Protein AF-A0A261BI25-F1 (afdb_monomer)

Foldseek 3Di:
DDDPQFPDWDDDDPAIDHSVLVCCVVVVHDHDQRNQQRLQRCVQVVQVVPPPGFREHEQGPVNVVVVVPDPDPVVNCVVCVVVVNVRGHYAYVVNSVVVVCVVVVHDD

Secondary structure (DSSP, 8-state):
-PPPGGG-EEEETTEEEEHHHHHHHHHTPPPPHHHHHHHHHHHHHHHHTSTTSPPEE---HHHHHHHHH-SSHHHHHHHHTTTTGGGSEE--HHHHHHHHHHHTT---

Sequence (108 aa):
MSIMPDDFKLSYESVILNSEDIGILERNEWFNDKLLTFIGEYLMNSQGSSGDSKRIHVFTPPETEMIRHSSSDEEVDMYFGMLGVGDMEMVGFEGILSILTSFNGKTI

Radius of gyration: 16.16 Å; Cα contacts (8 Å, |Δi|>4): 95; chains: 1; bounding box: 36×35×52 Å

Organism: NCBI:txid1503980

Mean predicted aligned error: 9.14 Å

pLDDT: mean 77.51, std 16.11, range [34.09, 93.88]

Solvent-accessible surface area (backbone atoms only — not comparable to full-atom values): 6574 Å² total; per-residue (Å²): 133,82,79,58,80,83,72,51,67,51,77,52,94,95,39,75,43,42,54,70,63,55,46,33,77,78,65,80,50,81,84,49,61,64,58,51,30,47,53,32,53,51,48,34,52,63,42,53,70,42,96,85,49,76,46,49,41,47,77,30,56,72,56,49,50,49,57,72,67,48,92,44,71,67,60,47,40,68,70,38,52,83,71,45,50,87,81,31,52,76,46,53,72,73,52,48,51,55,49,54,26,63,75,67,79,47,82,129

InterPro domains:
  IPR038765 Papain-like cysteine peptidase superfamily [SSF54001] (6-91)

Structure (mmCIF, N/CA/C/O backbone):
data_AF-A0A261BI25-F1
#
_entry.id   AF-A0A261BI25-F1
#
loop_
_atom_site.group_PDB
_atom_site.id
_atom_site.type_symbol
_atom_site.label_atom_id
_atom_site.label_alt_id
_atom_site.label_comp_id
_atom_site.label_asym_id
_atom_site.label_entity_id
_atom_site.label_seq_id
_atom_site.pdbx_PDB_ins_code
_atom_site.Cartn_x
_atom_site.Cartn_y
_atom_site.Cartn_z
_atom_site.occupancy
_atom_site.B_iso_or_equiv
_atom_site.auth_seq_id
_atom_site.auth_comp_id
_atom_site.auth_asym_id
_atom_site.auth_atom_id
_atom_site.pdbx_PDB_model_num
ATOM 1 N N . MET A 1 1 ? -3.049 -5.565 35.788 1.00 44.88 1 MET A N 1
ATOM 2 C CA . MET A 1 1 ? -2.219 -4.685 34.945 1.00 44.88 1 MET A CA 1
ATOM 3 C C . MET A 1 1 ? -3.111 -4.269 33.791 1.00 44.88 1 MET A C 1
ATOM 5 O O . MET A 1 1 ? -3.464 -5.124 32.994 1.00 44.88 1 MET A O 1
ATOM 9 N N . SER A 1 2 ? -3.646 -3.048 33.830 1.00 46.50 2 SER A N 1
ATOM 10 C CA . SER A 1 2 ? -4.513 -2.537 32.762 1.00 46.50 2 SER A CA 1
ATOM 11 C C . SER A 1 2 ? -3.607 -2.166 31.600 1.00 46.50 2 SER A C 1
ATOM 13 O O . SER A 1 2 ? -2.722 -1.337 31.789 1.00 46.50 2 SER A O 1
ATOM 15 N N . ILE A 1 3 ? -3.790 -2.802 30.448 1.00 50.12 3 ILE A N 1
ATOM 16 C CA . ILE A 1 3 ? -3.160 -2.367 29.200 1.00 50.12 3 ILE A CA 1
ATOM 17 C C . ILE A 1 3 ? -3.727 -0.968 28.939 1.00 50.12 3 ILE A C 1
ATOM 19 O O . ILE A 1 3 ? -4.951 -0.802 28.975 1.00 50.12 3 ILE A O 1
ATOM 23 N N . MET A 1 4 ? -2.880 0.055 28.815 1.00 53.53 4 MET A N 1
ATOM 24 C CA . MET A 1 4 ? -3.390 1.372 28.438 1.00 53.53 4 MET A CA 1
ATOM 25 C C . MET A 1 4 ? -3.860 1.296 26.976 1.00 53.53 4 MET A C 1
ATOM 27 O O . MET A 1 4 ? -3.234 0.588 26.187 1.00 53.53 4 MET A O 1
ATOM 31 N N . PRO A 1 5 ? -4.933 2.004 26.582 1.00 54.91 5 PRO A N 1
ATOM 32 C CA . PRO A 1 5 ? -5.416 2.015 25.193 1.00 54.91 5 PRO A CA 1
ATOM 33 C C . PRO A 1 5 ? -4.348 2.410 24.151 1.00 54.91 5 PRO A C 1
ATOM 35 O O . PRO A 1 5 ? -4.499 2.101 22.969 1.00 54.91 5 PRO A O 1
ATOM 38 N N . ASP A 1 6 ? -3.263 3.051 24.598 1.00 56.88 6 ASP A N 1
ATOM 39 C CA . ASP A 1 6 ? -2.137 3.523 23.784 1.00 56.88 6 ASP A CA 1
ATOM 40 C C . ASP A 1 6 ? -1.040 2.471 23.521 1.00 56.88 6 ASP A C 1
ATOM 42 O O . ASP A 1 6 ? -0.113 2.728 22.750 1.00 56.88 6 ASP A O 1
ATOM 46 N N . ASP A 1 7 ? -1.121 1.277 24.120 1.00 69.94 7 ASP A N 1
ATOM 47 C CA . ASP A 1 7 ? -0.090 0.237 23.956 1.00 69.94 7 ASP A CA 1
ATOM 48 C C . ASP A 1 7 ? -0.322 -0.674 22.739 1.00 69.94 7 ASP A C 1
ATOM 50 O O . ASP A 1 7 ? 0.557 -1.463 22.377 1.00 69.94 7 ASP A O 1
ATOM 54 N N . PHE A 1 8 ? -1.488 -0.599 22.087 1.00 71.19 8 PHE A N 1
ATOM 55 C CA . PHE A 1 8 ? -1.760 -1.441 20.926 1.00 71.19 8 PHE A CA 1
ATOM 56 C C . PHE A 1 8 ? -0.987 -0.948 19.699 1.00 71.19 8 PHE A C 1
ATOM 58 O O . PHE A 1 8 ? -1.215 0.157 19.199 1.00 71.19 8 PHE A O 1
ATOM 65 N N . LYS A 1 9 ? -0.097 -1.806 19.189 1.00 84.56 9 LYS A N 1
ATOM 66 C CA . LYS A 1 9 ? 0.618 -1.606 17.927 1.00 84.56 9 LYS A CA 1
ATOM 67 C C . LYS A 1 9 ? 0.637 -2.903 17.132 1.00 84.56 9 LYS A C 1
ATOM 69 O O . LYS A 1 9 ? 1.134 -3.916 17.621 1.00 84.56 9 LYS A O 1
ATOM 74 N N . LEU A 1 10 ? 0.138 -2.858 15.902 1.00 87.88 10 LEU A N 1
ATOM 75 C CA . LEU A 1 10 ? 0.306 -3.928 14.925 1.00 87.88 10 LEU A CA 1
ATOM 76 C C . LEU A 1 10 ? 1.403 -3.513 13.946 1.00 87.88 10 LEU A C 1
ATOM 78 O O . LEU A 1 10 ? 1.232 -2.5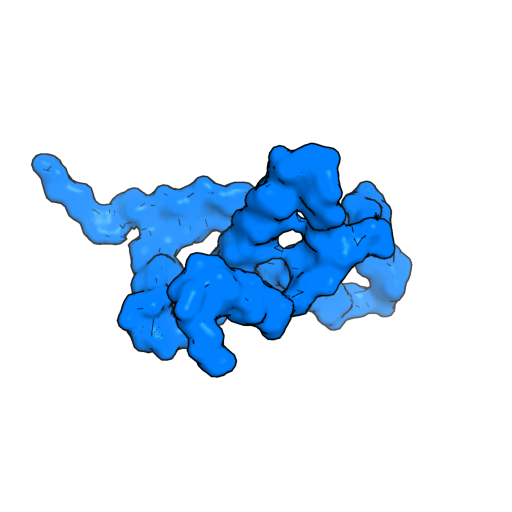46 13.213 1.00 87.88 10 LEU A O 1
ATOM 82 N N . SER A 1 11 ? 2.521 -4.237 13.950 1.00 93.25 11 SER A N 1
ATOM 83 C CA . SER A 1 11 ? 3.580 -4.097 12.947 1.00 93.25 11 SER A CA 1
ATOM 84 C C . SER A 1 11 ? 3.390 -5.175 11.888 1.00 93.25 11 SER A C 1
ATOM 86 O O . SER A 1 11 ? 3.371 -6.359 12.230 1.00 93.25 11 SER A O 1
ATOM 88 N N . TYR A 1 12 ? 3.263 -4.778 10.627 1.00 92.69 12 TYR A N 1
ATOM 89 C CA . TYR A 1 12 ? 3.147 -5.695 9.497 1.00 92.69 12 TYR A CA 1
ATOM 90 C C . TYR A 1 12 ? 3.861 -5.088 8.295 1.00 92.69 12 TYR A C 1
ATOM 92 O O . TYR A 1 12 ? 3.536 -3.970 7.911 1.00 92.69 12 TYR A O 1
ATOM 100 N N . GLU A 1 13 ? 4.841 -5.812 7.751 1.00 92.44 13 GLU A N 1
ATOM 101 C CA . GLU A 1 13 ? 5.688 -5.351 6.644 1.00 92.44 13 GLU A CA 1
ATOM 102 C C . GLU A 1 13 ? 6.180 -3.905 6.842 1.00 92.44 13 GLU A C 1
ATOM 104 O O . GLU A 1 13 ? 6.948 -3.654 7.778 1.00 92.44 13 GLU A O 1
ATOM 109 N N . SER A 1 14 ? 5.754 -2.953 6.002 1.00 92.00 14 SER A N 1
ATOM 110 C CA . SER A 1 14 ? 6.239 -1.570 6.046 1.00 92.00 14 SER A CA 1
ATOM 111 C C . SER A 1 14 ? 5.486 -0.658 7.021 1.00 92.00 14 SER A C 1
ATOM 113 O O . SER A 1 14 ? 5.920 0.476 7.249 1.00 92.00 14 SER A O 1
ATOM 115 N N . VAL A 1 15 ? 4.392 -1.123 7.639 1.00 93.81 15 VAL A N 1
ATOM 116 C CA . VAL A 1 15 ? 3.513 -0.273 8.455 1.00 93.81 15 VAL A CA 1
ATOM 117 C C . VAL A 1 15 ? 3.390 -0.686 9.916 1.00 93.81 15 VAL A C 1
ATOM 119 O O . VAL A 1 15 ? 3.415 -1.857 10.296 1.00 93.81 15 VAL A O 1
ATOM 122 N N . ILE A 1 16 ? 3.201 0.336 10.756 1.00 93.88 16 ILE A N 1
ATOM 123 C CA . ILE A 1 16 ? 2.819 0.199 12.161 1.00 93.88 16 ILE A CA 1
ATOM 124 C C . ILE A 1 16 ? 1.481 0.912 12.363 1.00 93.88 16 ILE A C 1
ATOM 126 O O . ILE A 1 16 ? 1.405 2.143 12.289 1.00 93.88 16 ILE A O 1
ATOM 130 N N . LEU A 1 17 ? 0.445 0.125 12.639 1.00 92.50 17 LEU A N 1
ATOM 131 C CA . LEU A 1 17 ? -0.898 0.592 12.968 1.00 92.50 17 LEU A CA 1
ATOM 132 C C . LEU A 1 17 ? -1.041 0.746 14.480 1.00 92.50 17 LEU A C 1
ATOM 134 O O . LEU A 1 17 ? -0.638 -0.139 15.239 1.00 92.50 17 LEU A O 1
ATOM 138 N N . ASN A 1 18 ? -1.642 1.848 14.912 1.00 92.25 18 ASN A N 1
ATOM 139 C CA . ASN A 1 18 ? -2.051 2.057 16.299 1.00 92.25 18 ASN A CA 1
ATOM 140 C C . ASN A 1 18 ? -3.580 1.904 16.460 1.00 92.25 18 ASN A C 1
ATOM 142 O O . ASN A 1 18 ? -4.307 1.605 15.510 1.00 92.25 18 ASN A O 1
ATOM 146 N N . SER A 1 19 ? -4.076 2.088 17.683 1.00 89.44 19 SER A N 1
ATOM 147 C CA . SER A 1 19 ? -5.510 2.018 17.995 1.00 89.44 19 SER A CA 1
ATOM 148 C C . SER A 1 19 ? -6.351 3.069 17.255 1.00 89.44 19 SER A C 1
ATOM 150 O O . SER A 1 19 ? -7.499 2.796 16.909 1.00 89.44 19 SER A O 1
ATOM 152 N N . GLU A 1 20 ? -5.792 4.244 16.964 1.00 90.06 20 GLU A N 1
ATOM 153 C CA . GLU A 1 20 ? -6.460 5.293 16.189 1.00 90.06 20 GLU A CA 1
ATOM 154 C C . GLU A 1 20 ? -6.656 4.873 14.726 1.00 90.06 20 GLU A C 1
ATOM 156 O O . GLU A 1 20 ? -7.775 4.983 14.219 1.00 90.06 20 GLU A O 1
ATOM 161 N N . ASP A 1 21 ? -5.604 4.320 14.108 1.00 90.50 21 ASP A N 1
ATOM 162 C CA . ASP A 1 21 ? -5.584 3.820 12.730 1.00 90.50 21 ASP A CA 1
ATOM 163 C C . ASP A 1 21 ? -6.629 2.708 12.525 1.00 90.50 21 ASP A C 1
ATOM 165 O O . ASP A 1 21 ? -7.362 2.705 11.538 1.00 90.50 21 ASP A O 1
ATOM 169 N N . ILE A 1 22 ? -6.740 1.776 13.480 1.00 87.38 22 ILE A N 1
ATOM 170 C CA . ILE A 1 22 ? -7.738 0.694 13.423 1.00 87.38 22 ILE A CA 1
ATOM 171 C C . ILE A 1 22 ? -9.145 1.209 13.725 1.00 87.38 22 ILE A C 1
ATOM 173 O O . ILE A 1 22 ? -10.106 0.770 13.095 1.00 87.38 22 ILE A O 1
ATOM 177 N N . GLY A 1 23 ? -9.281 2.159 14.653 1.00 86.56 23 GLY A N 1
ATOM 178 C CA . GLY A 1 23 ? -10.577 2.710 15.044 1.00 86.56 23 GLY A CA 1
ATOM 179 C C . GLY A 1 23 ? -11.353 3.356 13.888 1.00 86.56 23 GLY A C 1
ATOM 180 O O . GLY A 1 23 ? -12.576 3.450 13.966 1.00 86.56 23 GLY A O 1
ATOM 181 N N . ILE A 1 24 ? -10.680 3.734 12.794 1.00 89.75 24 ILE A N 1
ATOM 182 C CA . ILE A 1 24 ? -11.310 4.201 11.546 1.00 89.75 24 ILE A CA 1
ATOM 183 C C . ILE A 1 24 ? -12.346 3.186 11.032 1.00 89.75 24 ILE A C 1
ATOM 185 O O . ILE A 1 24 ? -13.428 3.579 10.589 1.00 89.75 24 ILE A O 1
ATOM 189 N N . LEU A 1 25 ? -12.054 1.883 11.150 1.00 84.56 25 LEU A N 1
ATOM 190 C CA . LEU A 1 25 ? -12.940 0.798 10.711 1.00 84.56 25 LEU A CA 1
ATOM 191 C C . LEU A 1 25 ? -14.271 0.769 11.479 1.00 84.56 25 LEU A C 1
ATOM 193 O O . LEU A 1 25 ? -15.284 0.337 10.936 1.00 84.56 25 LEU A O 1
ATOM 197 N N . GLU A 1 26 ? -14.283 1.233 12.730 1.00 85.69 26 GLU A N 1
ATOM 198 C CA . GLU A 1 26 ? -15.480 1.266 13.579 1.00 85.69 26 GLU A CA 1
ATOM 199 C C . GLU A 1 26 ? -16.279 2.566 13.418 1.00 85.69 26 GLU A C 1
ATOM 201 O O . GLU A 1 26 ? -17.480 2.600 13.690 1.00 85.69 26 GLU A O 1
ATOM 206 N N . ARG A 1 27 ? -15.622 3.643 12.970 1.00 84.81 27 ARG A N 1
ATOM 207 C CA . ARG A 1 27 ? -16.195 4.997 12.902 1.00 84.81 27 ARG A CA 1
ATOM 208 C C . ARG A 1 27 ? -16.769 5.371 11.534 1.00 84.81 27 ARG A C 1
ATOM 210 O O . ARG A 1 27 ? -17.325 6.457 11.397 1.00 84.81 27 ARG A O 1
ATOM 217 N N . ASN A 1 28 ? -16.686 4.475 10.546 1.00 78.81 28 ASN A N 1
ATOM 218 C CA . ASN A 1 28 ? -17.083 4.741 9.156 1.00 78.81 28 ASN A CA 1
ATOM 219 C C . ASN A 1 28 ? -16.402 6.010 8.594 1.00 78.81 28 ASN A C 1
ATOM 221 O O . ASN A 1 28 ? -17.008 6.806 7.873 1.00 78.81 28 ASN A O 1
ATOM 225 N N . GLU A 1 29 ? -15.148 6.214 9.000 1.00 86.00 29 GLU A N 1
ATOM 226 C CA . GLU A 1 29 ? -14.278 7.301 8.560 1.00 86.00 29 GLU A CA 1
ATOM 227 C C . GLU A 1 29 ? -13.564 6.921 7.255 1.00 86.00 29 GLU A C 1
ATOM 229 O O . GLU A 1 29 ? -13.509 5.753 6.864 1.00 86.00 29 GLU A O 1
ATOM 234 N N . TRP A 1 30 ? -13.002 7.918 6.570 1.00 88.19 30 TRP A N 1
ATOM 235 C CA . TRP A 1 30 ? -12.169 7.670 5.395 1.00 88.19 30 TRP A CA 1
ATOM 236 C C . TRP A 1 30 ? -10.916 6.889 5.794 1.00 88.19 30 TRP A C 1
ATOM 238 O O . TRP A 1 30 ? -10.269 7.207 6.793 1.00 88.19 30 TRP A O 1
ATOM 248 N N . PHE A 1 31 ? -10.561 5.882 4.998 1.00 90.00 31 PHE A N 1
ATOM 249 C CA . PHE A 1 31 ? -9.359 5.094 5.241 1.00 90.00 31 PHE A CA 1
ATOM 250 C C . PHE A 1 31 ? -8.109 5.947 5.059 1.00 90.00 31 PHE A C 1
ATOM 252 O O . PHE A 1 31 ? -7.977 6.671 4.073 1.00 90.00 31 PHE A O 1
ATOM 259 N N . ASN A 1 32 ? -7.198 5.846 6.025 1.00 91.12 32 ASN A N 1
ATOM 260 C CA . ASN A 1 32 ? -5.906 6.508 5.958 1.00 91.12 32 ASN A CA 1
ATOM 261 C C . ASN A 1 32 ? -4.876 5.644 5.213 1.00 91.12 32 ASN A C 1
ATOM 263 O O . ASN A 1 32 ? -5.060 4.438 5.027 1.00 91.12 32 ASN A O 1
ATOM 267 N N . ASP A 1 33 ? -3.760 6.261 4.829 1.00 92.44 33 ASP A N 1
ATOM 268 C CA . ASP A 1 33 ? -2.738 5.603 4.013 1.00 92.44 33 ASP A CA 1
ATOM 269 C C . ASP A 1 33 ? -2.132 4.372 4.689 1.00 92.44 33 ASP A C 1
ATOM 271 O O . ASP A 1 33 ? -1.835 3.386 4.017 1.00 92.44 33 ASP A O 1
ATOM 275 N N . LYS A 1 34 ? -1.981 4.380 6.018 1.00 93.31 34 LYS A N 1
ATOM 276 C CA . LYS A 1 34 ? -1.427 3.233 6.748 1.00 93.31 34 LY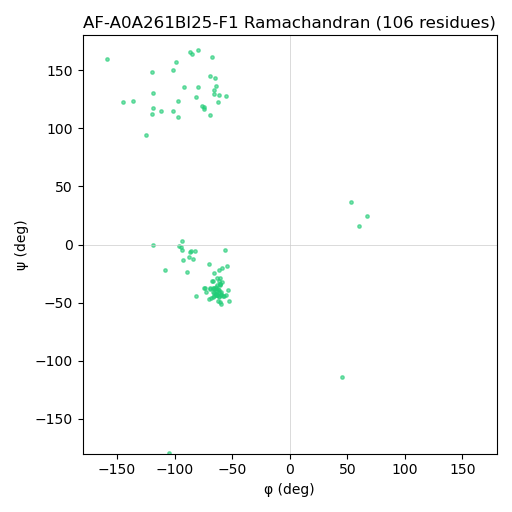S A CA 1
ATOM 277 C C . LYS A 1 34 ? -2.343 2.020 6.672 1.00 93.31 34 LYS A C 1
ATOM 279 O O . LYS A 1 34 ? -1.869 0.911 6.444 1.00 93.31 34 LYS A O 1
ATOM 284 N N . LEU A 1 35 ? -3.644 2.229 6.856 1.00 91.50 35 LEU A N 1
ATOM 285 C CA . LEU A 1 35 ? -4.639 1.167 6.787 1.00 91.50 35 LEU A CA 1
ATOM 286 C C . LEU A 1 35 ? -4.734 0.603 5.364 1.00 91.50 35 LEU A C 1
ATOM 288 O O . LEU A 1 35 ? -4.774 -0.612 5.183 1.00 91.50 35 LEU A O 1
ATOM 292 N N . LEU A 1 36 ? -4.703 1.476 4.356 1.00 91.31 36 LEU A N 1
ATOM 293 C CA . LEU A 1 36 ? -4.688 1.082 2.946 1.00 91.31 36 LEU A CA 1
ATOM 294 C C . LEU A 1 36 ? -3.421 0.297 2.573 1.00 91.31 36 LEU A C 1
ATOM 296 O O . LEU A 1 36 ? -3.514 -0.721 1.888 1.00 91.31 36 LEU A O 1
ATOM 300 N N . THR A 1 37 ? -2.258 0.735 3.059 1.00 93.12 37 THR A N 1
ATOM 301 C CA . THR A 1 37 ? -0.971 0.050 2.856 1.00 93.12 37 THR A CA 1
ATOM 302 C C . THR A 1 37 ? -0.991 -1.338 3.490 1.00 93.12 37 THR A C 1
ATOM 304 O O . THR A 1 37 ? -0.715 -2.318 2.805 1.00 93.12 37 THR A O 1
ATOM 307 N N . PHE A 1 38 ? -1.428 -1.438 4.752 1.00 92.94 38 PHE A N 1
ATOM 308 C CA . PHE A 1 38 ? -1.579 -2.717 5.451 1.00 92.94 38 PHE A CA 1
ATOM 309 C C . PHE A 1 38 ? -2.434 -3.709 4.654 1.00 92.94 38 PHE A C 1
ATOM 311 O O . PHE A 1 38 ? -2.051 -4.863 4.475 1.00 92.94 38 PHE A O 1
ATOM 318 N N . ILE A 1 39 ? -3.596 -3.263 4.165 1.00 89.44 39 ILE A N 1
ATOM 319 C CA . ILE A 1 39 ? -4.503 -4.111 3.385 1.00 89.44 39 ILE A CA 1
ATOM 320 C C . ILE A 1 39 ? -3.822 -4.590 2.096 1.00 89.44 39 ILE A C 1
ATOM 322 O O . ILE A 1 39 ? -3.913 -5.772 1.767 1.00 89.44 39 ILE A O 1
ATOM 326 N N . GLY A 1 40 ? -3.141 -3.695 1.375 1.00 89.56 40 GLY A N 1
ATOM 327 C CA . GLY A 1 40 ? -2.438 -4.038 0.139 1.00 89.56 40 GLY A CA 1
ATOM 328 C C . GLY A 1 40 ? -1.344 -5.080 0.358 1.00 89.56 40 GLY A C 1
ATOM 329 O O . GLY A 1 40 ? -1.326 -6.109 -0.317 1.00 89.56 40 GLY A O 1
ATOM 330 N N . GLU A 1 41 ? -0.485 -4.863 1.353 1.00 90.81 41 GLU A N 1
ATOM 331 C CA . GLU A 1 41 ? 0.599 -5.786 1.708 1.00 90.81 41 GLU A CA 1
ATOM 332 C C . GLU A 1 41 ? 0.068 -7.145 2.169 1.00 90.81 41 GLU A C 1
ATOM 334 O O . GLU A 1 41 ? 0.542 -8.194 1.726 1.00 90.81 41 GLU A O 1
ATOM 339 N N . TYR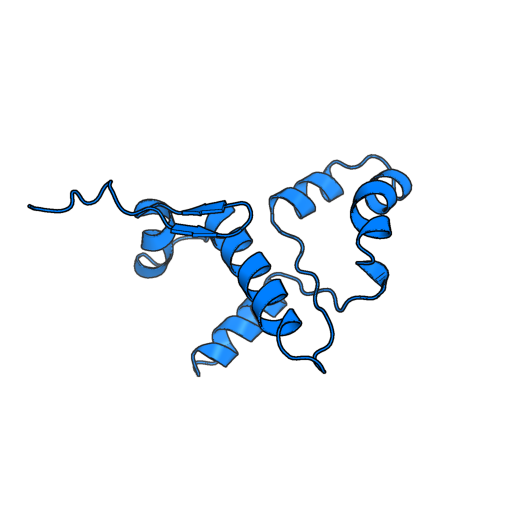 A 1 42 ? -0.974 -7.144 3.003 1.00 89.56 42 TYR A N 1
ATOM 340 C CA . TYR A 1 42 ? -1.623 -8.372 3.443 1.00 89.56 42 TYR A CA 1
ATOM 341 C C . TYR A 1 42 ? -2.195 -9.175 2.264 1.00 89.56 42 TYR A C 1
ATOM 343 O O . TYR A 1 42 ? -2.066 -10.403 2.220 1.00 89.56 42 TYR A O 1
ATOM 351 N N . LEU A 1 43 ? -2.809 -8.508 1.281 1.00 85.88 43 LEU A N 1
ATOM 352 C CA . LEU A 1 43 ? -3.343 -9.160 0.083 1.00 85.88 43 LEU A CA 1
ATOM 353 C C . LEU A 1 43 ? -2.238 -9.750 -0.800 1.00 85.88 43 LEU A C 1
ATOM 355 O O . LEU A 1 43 ? -2.353 -10.907 -1.210 1.00 85.88 43 LEU A O 1
ATOM 359 N N . MET A 1 44 ? -1.157 -9.004 -1.043 1.00 86.69 44 MET A N 1
ATOM 360 C CA . MET A 1 44 ? 0.001 -9.501 -1.798 1.00 86.69 44 MET A CA 1
ATOM 361 C C . MET A 1 44 ? 0.600 -10.760 -1.148 1.00 86.69 44 MET A C 1
ATOM 363 O O . MET A 1 44 ? 0.836 -11.761 -1.829 1.00 86.69 44 MET A O 1
ATOM 367 N N . ASN A 1 45 ? 0.751 -10.761 0.180 1.00 86.12 45 ASN A N 1
ATOM 368 C CA . ASN A 1 45 ? 1.320 -11.886 0.925 1.00 86.12 45 ASN A CA 1
ATOM 369 C C . ASN A 1 45 ? 0.379 -13.097 1.027 1.00 86.12 45 ASN A C 1
ATOM 371 O O . ASN A 1 45 ? 0.814 -14.246 0.894 1.00 86.12 45 ASN A O 1
ATOM 375 N N . SER A 1 46 ? -0.916 -12.869 1.255 1.00 81.56 46 SER A N 1
ATOM 376 C CA . SER A 1 46 ? -1.904 -13.950 1.401 1.00 81.56 46 SER A CA 1
ATOM 377 C C . SER A 1 46 ? -2.157 -14.693 0.087 1.00 81.56 46 SER A C 1
ATOM 379 O O . SER A 1 46 ? -2.258 -15.921 0.088 1.00 81.56 46 SER A O 1
ATOM 381 N N . GLN A 1 47 ? -2.180 -13.976 -1.041 1.00 72.25 47 GLN A N 1
ATOM 382 C CA . GLN A 1 47 ? -2.297 -14.567 -2.377 1.00 72.25 47 GLN A CA 1
ATOM 383 C C . GLN A 1 47 ? -0.985 -15.224 -2.826 1.00 72.25 47 GLN A C 1
ATOM 385 O O . GLN A 1 47 ? -1.017 -16.299 -3.417 1.00 72.25 47 GLN A O 1
ATOM 390 N N . GLY A 1 48 ? 0.175 -14.643 -2.496 1.00 62.91 48 GLY A N 1
ATOM 391 C CA . GLY A 1 48 ? 1.486 -15.192 -2.865 1.00 62.91 48 GLY A CA 1
ATOM 392 C C . GLY A 1 48 ? 1.878 -16.487 -2.138 1.00 62.91 48 GLY A C 1
ATOM 393 O O . GLY A 1 4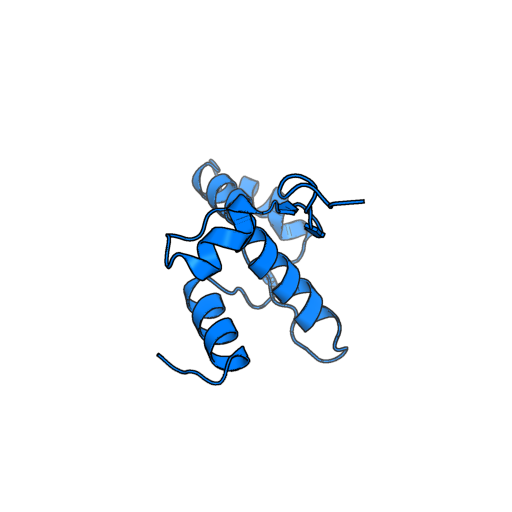8 ? 2.777 -17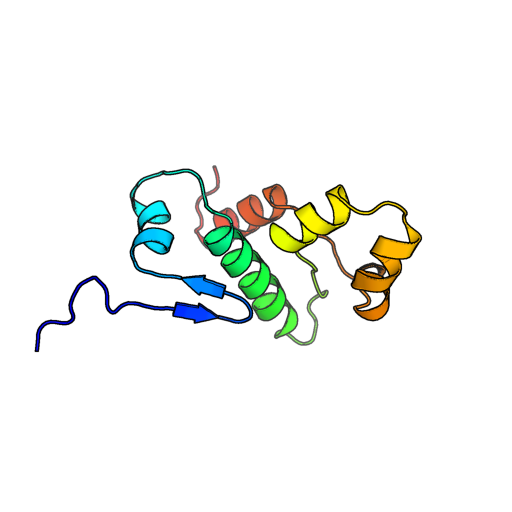.193 -2.589 1.00 62.91 48 GLY A O 1
ATOM 394 N N . SER A 1 49 ? 1.203 -16.824 -1.033 1.00 58.00 49 SER A N 1
ATOM 395 C CA . SER A 1 49 ? 1.524 -17.993 -0.193 1.00 58.00 49 SER A CA 1
ATOM 396 C C . SER A 1 49 ? 0.909 -19.314 -0.680 1.00 58.00 49 SER A C 1
ATOM 398 O O . SER A 1 49 ? 1.279 -20.386 -0.198 1.00 58.00 49 SER A O 1
ATOM 400 N N . SER A 1 50 ? -0.028 -19.262 -1.629 1.00 57.00 50 SER A N 1
ATOM 401 C CA . SER A 1 50 ? -0.655 -20.449 -2.219 1.00 57.00 50 SER A CA 1
ATOM 402 C C . SER A 1 50 ? 0.070 -20.772 -3.524 1.00 57.00 50 SER A C 1
ATOM 404 O O . SER A 1 50 ? -0.029 -20.010 -4.476 1.00 57.00 50 SER A O 1
ATOM 406 N N . GLY A 1 51 ? 0.830 -21.870 -3.566 1.00 51.53 51 GLY A N 1
ATOM 407 C CA . GLY A 1 51 ? 1.835 -22.176 -4.604 1.00 51.53 51 GLY A CA 1
ATOM 408 C C . GLY A 1 51 ? 1.391 -22.206 -6.078 1.00 51.53 51 GLY A C 1
ATOM 409 O O . GLY A 1 51 ? 2.261 -22.332 -6.933 1.00 51.53 51 GLY A O 1
ATOM 410 N N . ASP A 1 52 ? 0.097 -22.049 -6.375 1.00 56.44 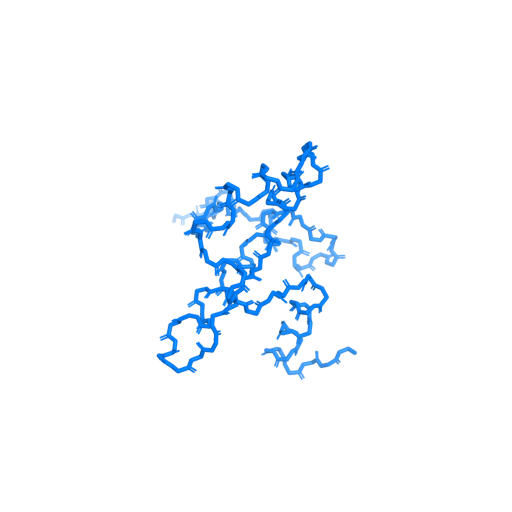52 ASP A N 1
ATOM 411 C CA . ASP A 1 52 ? -0.482 -21.981 -7.729 1.00 56.44 52 ASP A CA 1
ATOM 412 C C . ASP A 1 52 ? -1.208 -20.649 -8.032 1.00 56.44 52 ASP A C 1
ATOM 414 O O . ASP A 1 52 ? -1.749 -20.461 -9.125 1.00 56.44 52 ASP A O 1
ATOM 418 N N . SER A 1 53 ? -1.252 -19.708 -7.086 1.00 59.03 53 SER A N 1
ATOM 419 C CA . SER A 1 53 ? -1.948 -18.431 -7.263 1.00 59.03 53 SER A CA 1
ATOM 420 C C . SER A 1 53 ? -1.106 -17.449 -8.077 1.00 59.03 53 SER A C 1
ATOM 422 O O . SER A 1 53 ? 0.092 -17.276 -7.838 1.00 59.03 53 SER A O 1
ATOM 424 N N . LYS A 1 54 ? -1.742 -16.757 -9.034 1.00 65.38 54 LYS A N 1
ATOM 425 C CA . LYS A 1 54 ? -1.127 -15.613 -9.717 1.00 65.38 54 LYS A CA 1
ATOM 426 C C . LYS A 1 54 ? -0.696 -14.589 -8.671 1.00 65.38 54 LYS A C 1
ATOM 428 O O . LYS A 1 54 ? -1.495 -14.190 -7.826 1.00 65.38 54 LYS A O 1
ATOM 433 N N . ARG A 1 55 ? 0.566 -14.166 -8.735 1.00 78.19 55 ARG A N 1
ATOM 434 C CA . ARG A 1 55 ? 1.057 -13.076 -7.891 1.00 78.19 55 ARG A CA 1
ATOM 435 C C . ARG A 1 55 ? 0.339 -11.799 -8.304 1.00 78.19 55 ARG A C 1
ATOM 437 O O . ARG A 1 55 ? 0.286 -11.480 -9.493 1.00 78.19 55 ARG A O 1
ATOM 444 N N . ILE A 1 56 ? -0.212 -11.106 -7.318 1.00 83.69 56 ILE A N 1
ATOM 445 C CA . ILE A 1 56 ? -0.789 -9.782 -7.503 1.00 83.69 56 ILE A CA 1
ATOM 446 C C . ILE A 1 56 ? 0.197 -8.738 -6.993 1.00 83.69 56 ILE A C 1
ATOM 448 O O . ILE A 1 56 ? 0.941 -9.006 -6.047 1.00 83.69 56 ILE A O 1
ATOM 452 N N . HIS A 1 57 ? 0.162 -7.551 -7.582 1.00 87.12 57 HIS A N 1
ATOM 453 C CA . HIS A 1 57 ? 0.804 -6.375 -7.013 1.00 87.12 57 HIS A CA 1
ATOM 454 C C . HIS A 1 57 ? -0.254 -5.312 -6.732 1.00 87.12 57 HIS A C 1
ATOM 456 O O . HIS A 1 57 ? -1.092 -4.996 -7.583 1.00 87.12 57 HIS A O 1
ATOM 462 N N . VAL A 1 58 ? -0.217 -4.785 -5.514 1.00 88.12 58 VAL A N 1
ATOM 463 C CA . VAL A 1 58 ? -1.067 -3.690 -5.068 1.00 88.12 58 VAL A CA 1
ATOM 464 C C . VAL A 1 58 ? -0.171 -2.483 -4.865 1.00 88.12 58 VAL A C 1
ATOM 466 O O . VAL A 1 58 ? 0.650 -2.494 -3.954 1.00 88.12 58 VAL A O 1
ATOM 469 N N . PHE A 1 59 ? -0.370 -1.440 -5.669 1.00 88.38 59 PHE A N 1
ATOM 470 C CA . PHE A 1 59 ? 0.312 -0.169 -5.451 1.00 88.38 59 PHE A CA 1
ATOM 471 C C . PHE A 1 59 ? -0.225 0.485 -4.183 1.00 88.38 59 PHE A C 1
ATOM 473 O O . PHE A 1 59 ? -1.379 0.917 -4.111 1.00 88.38 59 PHE A O 1
ATOM 480 N N . THR A 1 60 ? 0.624 0.550 -3.170 1.00 89.81 60 THR A N 1
ATOM 481 C CA . THR A 1 60 ? 0.337 1.224 -1.908 1.00 89.81 60 THR A CA 1
ATOM 482 C C . THR A 1 60 ? 0.226 2.742 -2.126 1.00 89.81 60 THR A C 1
ATOM 484 O O . THR A 1 60 ? 0.688 3.267 -3.148 1.00 89.81 60 THR A O 1
ATOM 487 N N . PRO A 1 61 ? -0.387 3.502 -1.200 1.00 90.88 61 PRO A N 1
ATOM 488 C CA . PRO A 1 61 ? -0.445 4.958 -1.308 1.00 90.88 61 PRO A CA 1
ATOM 489 C C . PRO A 1 61 ? 0.942 5.620 -1.452 1.00 90.88 61 PRO A C 1
ATOM 491 O O . PRO A 1 61 ? 1.079 6.452 -2.350 1.00 90.88 61 PRO A O 1
ATOM 494 N N . PRO A 1 62 ? 1.994 5.232 -0.693 1.00 89.56 62 PRO A N 1
ATOM 495 C CA . PRO A 1 62 ? 3.344 5.759 -0.912 1.00 89.56 62 PRO A CA 1
ATOM 496 C C . PRO A 1 62 ? 3.898 5.477 -2.315 1.00 89.56 62 PRO A C 1
ATOM 498 O O . PRO A 1 62 ? 4.473 6.367 -2.937 1.00 89.56 62 PRO A O 1
ATOM 501 N N . GLU A 1 63 ? 3.697 4.267 -2.843 1.00 89.44 63 GLU A N 1
ATOM 502 C CA . GLU A 1 63 ? 4.134 3.904 -4.199 1.00 89.44 63 GLU A CA 1
ATOM 503 C C . GLU A 1 63 ? 3.371 4.686 -5.271 1.00 89.44 63 GLU A C 1
ATOM 505 O O . GLU A 1 63 ? 3.960 5.176 -6.232 1.00 89.44 63 GLU A O 1
ATOM 510 N N . THR A 1 64 ? 2.064 4.863 -5.080 1.00 89.38 64 THR A N 1
ATOM 511 C CA . THR A 1 64 ? 1.218 5.653 -5.982 1.00 89.38 64 THR A CA 1
ATOM 512 C C . THR A 1 64 ? 1.648 7.119 -5.999 1.00 89.38 64 THR A C 1
ATOM 514 O O . THR A 1 64 ? 1.678 7.748 -7.059 1.00 89.38 64 THR A O 1
ATOM 517 N N . GLU A 1 65 ? 1.997 7.673 -4.838 1.00 89.88 65 GLU A N 1
ATOM 518 C CA . GLU A 1 65 ? 2.470 9.050 -4.732 1.00 89.88 65 GLU A CA 1
ATOM 519 C C . GLU A 1 65 ? 3.855 9.221 -5.361 1.00 89.88 65 GLU A C 1
ATOM 521 O O . GLU A 1 65 ? 4.096 10.223 -6.035 1.00 89.88 65 GLU A O 1
ATOM 526 N N . MET A 1 66 ? 4.734 8.225 -5.222 1.00 89.19 66 MET A N 1
ATOM 527 C CA . MET A 1 66 ? 6.022 8.190 -5.914 1.00 89.19 66 MET A CA 1
ATOM 528 C C . MET A 1 66 ? 5.833 8.210 -7.434 1.00 89.19 66 MET A C 1
ATOM 530 O O . MET A 1 66 ? 6.394 9.087 -8.079 1.00 89.19 66 MET A O 1
ATOM 534 N N . ILE A 1 67 ? 4.988 7.330 -7.989 1.00 88.62 67 ILE A N 1
ATOM 535 C CA . ILE A 1 67 ? 4.682 7.292 -9.432 1.00 88.62 67 ILE A CA 1
ATOM 536 C C . ILE A 1 67 ? 4.138 8.640 -9.909 1.00 88.62 67 ILE A C 1
ATOM 538 O O . ILE A 1 67 ? 4.544 9.151 -10.948 1.00 88.62 67 ILE A O 1
ATOM 542 N N . ARG A 1 68 ? 3.226 9.245 -9.138 1.00 89.44 68 ARG A N 1
ATOM 543 C CA . ARG A 1 68 ? 2.639 10.552 -9.467 1.00 89.44 68 ARG A CA 1
ATOM 544 C C . ARG A 1 68 ? 3.689 11.661 -9.562 1.00 89.44 68 ARG A C 1
ATOM 546 O O . ARG A 1 68 ? 3.509 12.593 -10.342 1.00 89.44 68 ARG A O 1
ATOM 553 N N . HIS A 1 69 ? 4.736 11.584 -8.745 1.00 91.31 69 HIS A N 1
ATOM 554 C CA . HIS A 1 69 ? 5.815 12.569 -8.695 1.00 91.31 69 HIS A CA 1
ATOM 555 C C . HIS A 1 69 ? 7.014 12.208 -9.576 1.00 91.31 69 HIS A C 1
ATOM 557 O O . HIS A 1 69 ? 7.931 13.023 -9.693 1.00 91.31 69 HIS A O 1
ATOM 563 N N . SER A 1 70 ? 7.012 11.030 -10.202 1.00 90.38 70 SER A N 1
ATOM 564 C CA . SER A 1 70 ? 8.055 10.627 -11.135 1.00 90.38 70 SER A CA 1
ATOM 565 C C . SER A 1 70 ? 8.063 11.524 -12.369 1.00 90.38 70 SER A C 1
ATOM 567 O O . SER A 1 70 ? 7.035 11.979 -12.871 1.00 90.38 70 SER A O 1
ATOM 569 N N . SER A 1 71 ? 9.267 11.784 -12.858 1.00 89.44 71 SER A N 1
ATOM 570 C CA . SER A 1 71 ? 9.521 12.679 -13.985 1.00 89.44 71 SER A CA 1
ATOM 571 C C . SER A 1 71 ? 9.558 11.963 -15.338 1.00 89.44 71 SER A C 1
ATOM 573 O O . SER A 1 71 ? 9.537 12.623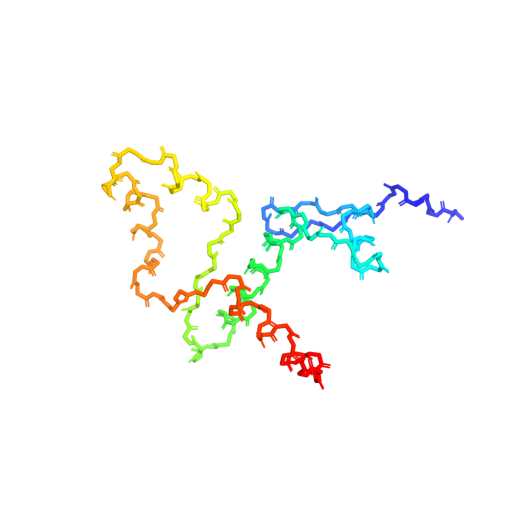 -16.379 1.00 89.44 71 SER A O 1
ATOM 575 N N . SER A 1 72 ? 9.627 10.629 -15.330 1.00 90.12 72 SER A N 1
ATOM 576 C CA . SER A 1 72 ? 9.745 9.789 -16.523 1.00 90.12 72 SER A CA 1
ATOM 577 C C . SER A 1 72 ? 9.292 8.351 -16.260 1.00 90.12 72 SER A C 1
ATOM 579 O O . SER A 1 72 ? 9.293 7.896 -15.114 1.00 90.12 72 SER A O 1
ATOM 581 N N . ASP A 1 73 ? 8.954 7.631 -17.329 1.00 87.38 73 ASP A N 1
ATOM 582 C CA . ASP A 1 73 ? 8.606 6.209 -17.259 1.00 87.38 73 ASP A CA 1
ATOM 583 C C . ASP A 1 73 ? 9.831 5.359 -16.880 1.00 87.38 73 ASP A C 1
ATOM 585 O O . ASP A 1 73 ? 9.697 4.361 -16.176 1.00 87.38 73 ASP A O 1
ATOM 589 N N . GLU A 1 74 ? 11.041 5.779 -17.273 1.00 90.56 74 GLU A N 1
ATOM 590 C CA . GLU A 1 74 ? 12.289 5.114 -16.890 1.00 90.56 74 GLU A CA 1
ATOM 591 C C . GLU A 1 74 ? 12.523 5.146 -15.374 1.00 90.56 74 GLU A C 1
ATOM 593 O O . GLU A 1 74 ? 12.997 4.169 -14.799 1.00 90.56 74 GLU A O 1
ATOM 598 N N . GLU A 1 75 ? 12.174 6.252 -14.712 1.00 87.44 75 GLU A N 1
ATOM 599 C CA . GLU A 1 75 ? 12.264 6.374 -13.255 1.00 87.44 75 GLU A CA 1
ATOM 600 C C . GLU A 1 75 ? 11.316 5.385 -12.563 1.00 87.44 75 GLU A C 1
ATOM 602 O O . GLU A 1 75 ? 11.725 4.686 -11.639 1.00 87.44 75 GLU A O 1
ATOM 607 N N . VAL A 1 76 ? 10.081 5.258 -13.054 1.00 86.44 76 VAL A N 1
ATOM 608 C CA . VAL A 1 76 ? 9.105 4.280 -12.548 1.00 86.44 76 VAL A CA 1
ATOM 609 C C . VAL A 1 76 ? 9.598 2.845 -12.773 1.00 86.44 76 VAL A C 1
ATOM 611 O O . VAL A 1 76 ? 9.537 2.017 -11.859 1.00 86.44 76 VAL A O 1
ATOM 614 N N . ASP A 1 77 ? 10.143 2.545 -13.953 1.00 87.62 77 ASP A N 1
ATOM 615 C CA . ASP A 1 77 ? 10.677 1.220 -14.284 1.00 87.62 77 ASP A CA 1
ATOM 616 C C . ASP A 1 77 ? 11.875 0.832 -13.399 1.00 87.62 77 ASP A C 1
ATOM 618 O O . ASP A 1 77 ? 11.989 -0.318 -12.972 1.00 87.62 77 ASP A O 1
ATOM 622 N N . MET A 1 78 ? 12.723 1.789 -13.007 1.00 86.56 78 MET A N 1
ATOM 623 C CA . MET A 1 78 ? 13.804 1.528 -12.048 1.00 86.56 78 MET A CA 1
ATOM 624 C C . MET A 1 78 ? 13.292 1.039 -10.685 1.00 86.56 78 MET A C 1
ATOM 626 O O . MET A 1 78 ? 13.957 0.219 -10.048 1.00 86.56 78 MET A O 1
ATOM 630 N N . TYR A 1 79 ? 12.128 1.517 -10.237 1.00 81.75 79 TYR A N 1
ATOM 631 C CA . TYR A 1 79 ? 11.542 1.114 -8.958 1.00 81.75 79 TYR A CA 1
ATOM 632 C C . TYR A 1 79 ? 10.789 -0.218 -9.046 1.00 81.75 79 TYR A C 1
ATOM 634 O O . TYR A 1 79 ? 10.961 -1.075 -8.178 1.00 81.75 79 TYR A O 1
ATOM 642 N N . PHE A 1 80 ? 9.984 -0.423 -10.092 1.00 85.12 80 PHE A N 1
ATOM 643 C CA . PHE A 1 80 ? 9.051 -1.559 -10.161 1.0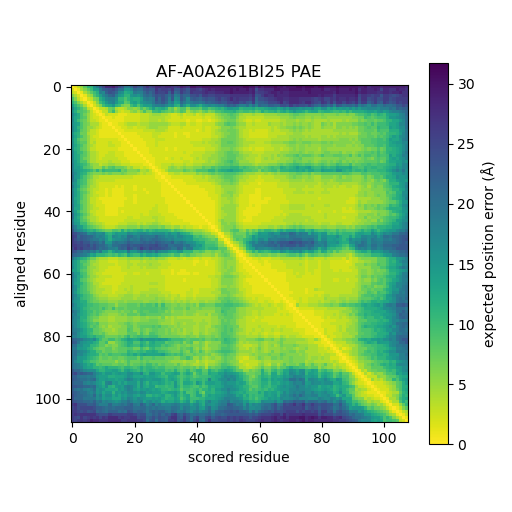0 85.12 80 PHE A CA 1
ATOM 644 C C . PHE A 1 80 ? 9.453 -2.654 -11.156 1.00 85.12 80 PHE A C 1
ATOM 646 O O . PHE A 1 80 ? 9.044 -3.809 -10.999 1.00 85.12 80 PHE A O 1
ATOM 653 N N . GLY A 1 81 ? 10.289 -2.338 -12.144 1.00 82.00 81 GLY A N 1
ATOM 654 C CA . GLY A 1 81 ? 10.767 -3.287 -13.150 1.00 82.00 81 GLY A CA 1
ATOM 655 C C . GLY A 1 81 ? 11.615 -4.398 -12.532 1.00 82.00 81 GLY A C 1
ATOM 656 O O . GLY A 1 81 ? 11.400 -5.577 -12.809 1.00 82.00 81 GLY A O 1
ATOM 657 N N . MET A 1 82 ? 12.506 -4.060 -11.589 1.00 77.62 82 MET A N 1
ATOM 658 C CA . MET A 1 82 ? 13.308 -5.059 -10.858 1.00 77.62 82 MET A CA 1
ATOM 659 C C . MET A 1 82 ? 12.470 -5.972 -9.954 1.00 77.62 82 MET A C 1
ATOM 661 O O . MET A 1 82 ? 12.887 -7.091 -9.653 1.00 77.62 82 MET A O 1
ATOM 665 N N . LEU A 1 83 ? 11.294 -5.508 -9.528 1.00 76.56 83 LEU A N 1
ATOM 666 C CA . LEU A 1 83 ? 10.352 -6.279 -8.719 1.00 76.56 83 LEU A CA 1
ATOM 667 C C . LEU A 1 83 ? 9.479 -7.214 -9.573 1.00 76.56 83 LEU A C 1
ATOM 669 O O . LEU A 1 83 ? 8.730 -8.021 -9.023 1.00 76.56 83 LEU A O 1
ATOM 673 N N . GLY A 1 84 ? 9.582 -7.137 -10.907 1.00 79.94 84 GLY A N 1
ATOM 674 C CA . GLY A 1 84 ? 8.796 -7.950 -11.832 1.00 79.94 84 GLY A CA 1
ATOM 675 C C . GLY A 1 84 ? 7.305 -7.617 -11.798 1.00 79.94 84 GLY A C 1
ATOM 676 O O . GLY A 1 84 ? 6.485 -8.470 -12.129 1.00 79.94 84 GLY A O 1
ATOM 677 N N . VAL A 1 85 ? 6.938 -6.399 -11.381 1.00 81.56 85 VAL A N 1
ATOM 678 C CA . VAL A 1 85 ? 5.532 -5.973 -11.251 1.00 81.56 85 VAL A CA 1
ATOM 679 C C . VAL A 1 85 ? 4.792 -6.072 -12.586 1.00 81.56 85 VAL A C 1
ATOM 681 O O . VAL A 1 85 ? 3.613 -6.413 -12.603 1.00 81.56 85 VAL A O 1
ATOM 684 N N . GLY A 1 86 ? 5.486 -5.855 -13.709 1.00 76.69 86 GLY A N 1
ATOM 685 C CA . GLY A 1 86 ? 4.912 -5.971 -15.054 1.00 76.69 86 GLY A CA 1
ATOM 686 C C . GLY A 1 86 ? 4.387 -7.368 -15.416 1.00 76.69 86 GLY A C 1
ATOM 687 O O . GLY A 1 86 ? 3.516 -7.475 -16.276 1.00 76.69 86 GLY A O 1
ATOM 688 N N . ASP A 1 87 ? 4.859 -8.420 -14.740 1.00 79.81 87 ASP A N 1
ATOM 689 C CA . ASP A 1 87 ? 4.404 -9.803 -14.942 1.00 79.81 87 ASP A CA 1
ATOM 690 C C . ASP A 1 87 ? 3.295 -10.216 -13.952 1.00 79.81 87 ASP A C 1
ATOM 692 O O . ASP A 1 87 ? 2.801 -11.348 -13.993 1.00 79.81 87 ASP A O 1
ATOM 696 N N . MET A 1 88 ? 2.913 -9.320 -13.036 1.00 82.62 88 MET A N 1
ATOM 697 C CA . MET A 1 88 ? 1.912 -9.563 -11.997 1.00 82.62 88 MET A CA 1
ATOM 698 C C . MET A 1 88 ? 0.547 -8.999 -12.385 1.00 82.62 88 MET A C 1
ATOM 700 O O . MET A 1 88 ? 0.417 -8.067 -13.178 1.00 82.62 88 MET A O 1
ATOM 704 N N . GLU A 1 89 ? -0.507 -9.551 -11.788 1.00 82.25 89 GLU A N 1
ATOM 705 C CA . GLU A 1 89 ? -1.834 -8.955 -11.904 1.00 82.25 89 GLU A CA 1
ATOM 706 C C . GLU A 1 89 ? -1.905 -7.699 -11.025 1.00 82.25 89 GLU A C 1
ATOM 708 O O . GLU A 1 89 ? -1.763 -7.763 -9.802 1.00 82.25 89 GLU A O 1
ATOM 713 N N . MET A 1 90 ? -2.092 -6.541 -11.657 1.00 78.69 90 MET A N 1
ATOM 714 C CA . MET A 1 90 ? -2.192 -5.261 -10.961 1.00 78.69 90 MET A CA 1
ATOM 715 C C . MET A 1 90 ? -3.606 -5.058 -10.422 1.00 78.69 90 MET A C 1
ATOM 717 O O . MET A 1 90 ? -4.579 -5.113 -11.176 1.00 78.69 90 MET A O 1
ATOM 721 N N . VAL A 1 91 ? -3.718 -4.772 -9.125 1.00 71.94 91 VAL A N 1
ATOM 722 C CA . VAL A 1 91 ? -5.007 -4.555 -8.461 1.00 71.94 91 VAL A CA 1
ATOM 723 C C . VAL A 1 91 ? -5.059 -3.138 -7.893 1.00 71.94 91 VAL A C 1
ATOM 725 O O . VAL A 1 91 ? -4.277 -2.776 -7.017 1.00 71.94 91 VAL A O 1
ATOM 728 N N . GLY A 1 92 ? -5.999 -2.330 -8.388 1.00 66.44 92 GLY A N 1
ATOM 729 C CA . GLY A 1 92 ? -6.306 -1.014 -7.821 1.00 66.44 92 GLY A CA 1
ATOM 730 C C . GLY A 1 92 ? -7.198 -1.102 -6.577 1.00 66.44 92 GLY A C 1
ATOM 731 O O . GLY A 1 92 ? -7.824 -2.130 -6.318 1.00 66.44 92 GLY A O 1
ATOM 732 N N . PHE A 1 93 ? -7.326 -0.002 -5.828 1.00 62.12 93 PHE A N 1
ATOM 733 C CA . PHE A 1 93 ? -8.118 0.043 -4.588 1.00 62.12 93 PHE A CA 1
ATOM 734 C C . PHE A 1 93 ? -9.613 -0.286 -4.765 1.00 62.12 93 PHE A C 1
ATOM 736 O O . PHE A 1 93 ? -10.217 -0.856 -3.859 1.00 62.12 93 PHE A O 1
ATOM 743 N N . GLU A 1 94 ? -10.214 -0.024 -5.931 1.00 57.97 94 GLU A N 1
ATOM 744 C CA . GLU A 1 94 ? -11.571 -0.516 -6.237 1.00 57.97 94 GLU A CA 1
ATOM 745 C C . GLU A 1 94 ? -11.627 -2.053 -6.293 1.00 57.97 94 GLU A C 1
ATOM 747 O O . GLU A 1 94 ? -12.556 -2.673 -5.772 1.00 57.97 94 GLU A O 1
ATOM 752 N N . GLY A 1 95 ? -10.588 -2.685 -6.847 1.00 57.31 95 GLY A N 1
ATOM 753 C CA . GLY A 1 95 ? -10.414 -4.137 -6.829 1.00 57.31 95 GLY A CA 1
ATOM 754 C C . GLY A 1 95 ? -10.202 -4.674 -5.413 1.00 57.31 95 GLY A C 1
ATOM 755 O O . GLY A 1 95 ? -10.774 -5.701 -5.056 1.00 57.31 95 GLY A O 1
ATOM 756 N N . ILE A 1 96 ? -9.474 -3.942 -4.563 1.00 61.69 96 ILE A N 1
ATOM 757 C CA . ILE A 1 96 ? -9.319 -4.272 -3.137 1.00 61.69 96 ILE A CA 1
ATOM 758 C C . ILE A 1 96 ? -10.668 -4.240 -2.421 1.00 61.69 96 ILE A C 1
ATOM 760 O O . ILE A 1 96 ? -10.976 -5.170 -1.682 1.00 61.69 96 ILE A O 1
ATOM 764 N N . LEU A 1 97 ? -11.504 -3.225 -2.657 1.00 59.50 97 LEU A N 1
ATOM 765 C CA . LEU A 1 97 ? -12.837 -3.153 -2.055 1.00 59.50 97 LEU A CA 1
ATOM 766 C C . LEU A 1 97 ? -13.714 -4.339 -2.493 1.00 59.50 97 LEU A C 1
ATOM 768 O O . LEU A 1 97 ? -14.416 -4.927 -1.669 1.00 59.50 97 LEU A O 1
ATOM 772 N N . SER A 1 98 ? -13.618 -4.754 -3.760 1.00 59.41 98 SER A N 1
ATOM 773 C CA . SER A 1 98 ? -14.277 -5.964 -4.272 1.00 59.41 98 SER A CA 1
ATOM 774 C C . SER A 1 98 ? -13.750 -7.254 -3.620 1.00 59.41 98 SER A C 1
ATOM 776 O O . SER A 1 98 ? -14.519 -8.185 -3.368 1.00 59.41 98 SER A O 1
ATOM 778 N N . ILE A 1 99 ? -12.450 -7.335 -3.327 1.00 59.44 99 ILE A N 1
ATOM 779 C CA . ILE A 1 99 ? -11.847 -8.480 -2.629 1.00 59.44 99 ILE A CA 1
ATOM 780 C C . ILE A 1 99 ? -12.296 -8.495 -1.162 1.00 59.44 99 ILE A C 1
ATOM 782 O O . ILE A 1 99 ? -12.769 -9.519 -0.676 1.00 59.44 99 ILE A O 1
ATOM 786 N N . LEU A 1 100 ? -12.237 -7.358 -0.465 1.00 55.00 100 LEU A N 1
ATOM 787 C CA . LEU A 1 100 ? -12.660 -7.226 0.932 1.00 55.00 100 LEU A CA 1
ATOM 788 C C . LEU A 1 100 ? -14.152 -7.537 1.126 1.00 55.00 100 LEU A C 1
ATOM 790 O O . LEU A 1 100 ? -14.522 -8.219 2.081 1.00 55.00 100 LEU A O 1
ATOM 794 N N . THR A 1 101 ? -15.016 -7.086 0.212 1.00 55.28 101 THR A N 1
ATOM 795 C CA . THR A 1 101 ? -16.457 -7.410 0.231 1.00 55.28 101 THR A CA 1
ATOM 796 C C . THR A 1 101 ? -16.716 -8.895 -0.026 1.00 55.28 101 THR A C 1
ATOM 798 O O . THR A 1 101 ? -17.567 -9.492 0.640 1.00 55.28 101 THR A O 1
ATOM 801 N N . SER A 1 102 ? -15.931 -9.523 -0.909 1.00 53.00 102 SER A N 1
ATOM 802 C CA . SER A 1 102 ? -15.980 -10.972 -1.151 1.00 53.00 102 SER A CA 1
ATOM 803 C C . SER A 1 102 ? -15.531 -11.781 0.073 1.00 53.00 102 SER A C 1
ATOM 805 O O . SER A 1 102 ? -16.153 -12.791 0.398 1.00 53.00 102 SER A O 1
ATOM 807 N N . PHE A 1 103 ? -14.512 -11.314 0.804 1.00 47.50 103 PHE A N 1
ATOM 808 C CA . PHE A 1 103 ? -14.051 -11.932 2.054 1.00 47.50 103 PHE A CA 1
ATOM 809 C C . PHE A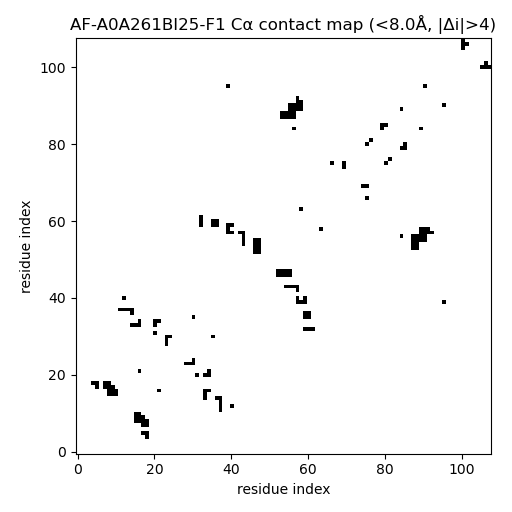 1 103 ? -15.075 -11.828 3.197 1.00 47.50 103 PHE A C 1
ATOM 811 O O . PHE A 1 103 ? -15.154 -12.732 4.026 1.00 47.50 103 PHE A O 1
ATOM 818 N N . ASN A 1 104 ? -15.887 -10.765 3.236 1.00 45.78 104 ASN A N 1
ATOM 819 C CA . ASN A 1 104 ? -16.873 -10.533 4.300 1.00 45.78 104 ASN A CA 1
ATOM 820 C C . ASN A 1 104 ? -18.287 -11.065 3.995 1.00 45.78 104 ASN A C 1
ATOM 822 O O . ASN A 1 104 ? -19.210 -10.839 4.782 1.00 45.78 104 ASN A O 1
ATOM 826 N N . GLY A 1 105 ? -18.494 -11.738 2.855 1.00 41.03 105 GLY A N 1
ATOM 827 C CA . GLY A 1 105 ? -19.802 -12.278 2.460 1.00 41.03 105 GLY A CA 1
ATOM 828 C C . GLY A 1 105 ? -20.906 -11.220 2.311 1.00 41.03 105 GLY A C 1
ATOM 829 O O . GLY A 1 105 ? -22.089 -11.558 2.296 1.00 41.03 105 GLY A O 1
ATOM 830 N N . LYS A 1 106 ? -20.534 -9.939 2.224 1.00 38.97 106 LYS A N 1
ATOM 831 C CA . LYS A 1 106 ? -21.443 -8.807 2.055 1.00 38.97 106 LYS A CA 1
ATOM 832 C C . LYS A 1 106 ? -21.016 -8.032 0.821 1.00 38.97 106 LYS A C 1
ATOM 834 O O . LYS A 1 106 ? -20.138 -7.177 0.878 1.00 38.97 106 LYS A O 1
ATOM 839 N N . THR A 1 107 ? -21.655 -8.372 -0.288 1.00 34.09 107 THR A N 1
ATOM 840 C CA . THR A 1 107 ? -21.716 -7.539 -1.487 1.00 34.09 107 THR A CA 1
ATOM 841 C C . THR A 1 107 ? -22.418 -6.229 -1.117 1.00 34.09 107 THR A C 1
ATOM 843 O O . THR A 1 107 ? -23.489 -6.276 -0.504 1.00 34.09 107 THR A O 1
ATOM 846 N N . ILE A 1 108 ? -21.810 -5.085 -1.440 1.00 38.69 108 ILE A N 1
ATOM 847 C CA . ILE A 1 108 ? -22.530 -3.807 -1.548 1.00 38.69 108 ILE A CA 1
ATOM 848 C C . ILE A 1 108 ? -23.001 -3.689 -2.992 1.00 38.69 108 ILE A C 1
ATOM 850 O O . ILE A 1 108 ? -22.171 -3.983 -3.882 1.00 38.69 108 ILE A O 1
#

Nearest PDB structures (foldseek):
  2bkq-assembly4_D  TM=8.424E-01  e=3.473E-04  Homo sapiens
  2bkr-assembly1_A  TM=8.249E-01  e=5.955E-04  Homo sapiens
  2xph-assembly1_A  TM=7.287E-01  e=4.758E-02  Homo sapiens
  2xre-assembly1_B  TM=7.142E-01  e=1.068E-01  Homo sapiens